Protein AF-A0A7V5C8D9-F1 (afdb_monomer)

Mean predicted aligned error: 3.59 Å

Radius of gyration: 14.54 Å; Cα contacts (8 Å, |Δi|>4): 79; chains: 1; bounding box: 29×40×36 Å

Solvent-accessible surface area (backbone atoms only — not comparable to full-atom values): 6433 Å² total; per-residue (Å²): 109,39,36,35,46,46,86,68,58,40,91,91,38,39,69,58,52,52,52,53,50,52,64,52,35,77,78,36,79,89,51,65,94,59,74,51,75,90,36,65,91,35,63,61,68,46,74,69,33,94,44,54,70,46,72,56,79,60,72,64,55,49,70,51,87,35,50,91,74,62,80,89,86,80,80,90,77,86,75,48,90,95,45,57,91,97,56,85,84,88,82,88,85,74,87,133

Structure (mmCIF, N/CA/C/O backbone):
data_AF-A0A7V5C8D9-F1
#
_entry.id   AF-A0A7V5C8D9-F1
#
loop_
_atom_site.group_PDB
_atom_site.id
_atom_site.type_symbol
_atom_site.label_atom_id
_atom_site.label_alt_id
_atom_site.label_comp_id
_atom_site.label_asym_id
_atom_site.label_entity_id
_atom_site.label_seq_id
_atom_site.pdbx_PDB_ins_code
_atom_site.Cartn_x
_atom_site.Cartn_y
_atom_site.Cartn_z
_atom_site.occupancy
_atom_site.B_iso_or_equiv
_atom_site.auth_seq_id
_atom_site.auth_comp_id
_atom_site.auth_asym_id
_atom_site.auth_atom_id
_atom_site.pdbx_PDB_model_num
ATOM 1 N N . MET A 1 1 ? 9.490 -4.078 -11.435 1.00 93.62 1 MET A N 1
ATOM 2 C CA . MET A 1 1 ? 8.860 -4.422 -10.132 1.00 93.62 1 MET A CA 1
ATOM 3 C C . MET A 1 1 ? 8.902 -3.248 -9.161 1.00 93.62 1 MET A C 1
ATOM 5 O O . MET A 1 1 ? 9.983 -2.810 -8.779 1.00 93.62 1 MET A O 1
ATOM 9 N N . ILE A 1 2 ? 7.731 -2.774 -8.737 1.00 97.50 2 ILE A N 1
ATOM 10 C CA . ILE A 1 2 ? 7.535 -1.619 -7.854 1.00 97.50 2 ILE A CA 1
ATOM 11 C C . ILE A 1 2 ? 6.745 -2.049 -6.615 1.00 97.50 2 ILE A C 1
ATOM 13 O O . ILE A 1 2 ? 5.689 -2.667 -6.730 1.00 97.50 2 ILE A O 1
ATOM 17 N N . ALA A 1 3 ? 7.235 -1.686 -5.431 1.00 97.50 3 ALA A N 1
ATOM 18 C CA . ALA A 1 3 ? 6.463 -1.737 -4.194 1.00 97.50 3 ALA A CA 1
ATOM 19 C C . ALA A 1 3 ? 6.433 -0.335 -3.583 1.00 97.50 3 ALA A C 1
ATOM 21 O O . ALA A 1 3 ? 7.500 0.240 -3.376 1.00 97.50 3 ALA A O 1
ATOM 22 N N . ALA A 1 4 ? 5.256 0.239 -3.343 1.00 97.44 4 ALA A N 1
ATOM 23 C CA . ALA A 1 4 ? 5.126 1.609 -2.838 1.00 97.44 4 ALA A CA 1
ATOM 24 C C . ALA A 1 4 ? 3.774 1.819 -2.146 1.00 97.44 4 ALA A C 1
ATOM 26 O O . ALA A 1 4 ? 2.749 1.374 -2.665 1.00 97.44 4 ALA A O 1
ATOM 27 N N . PHE A 1 5 ? 3.752 2.518 -1.004 1.00 96.25 5 PHE A N 1
ATOM 28 C CA . PHE A 1 5 ? 2.531 2.771 -0.212 1.00 96.25 5 PHE A CA 1
ATOM 29 C C . PHE A 1 5 ? 2.155 4.268 -0.082 1.00 96.25 5 PHE A C 1
ATOM 31 O O . PHE A 1 5 ? 1.696 4.672 0.987 1.00 96.25 5 PHE A O 1
ATOM 38 N N . PRO A 1 6 ? 2.298 5.094 -1.139 1.00 95.31 6 PRO A N 1
ATOM 39 C CA . PRO A 1 6 ? 2.297 6.561 -1.041 1.00 95.31 6 PRO A CA 1
ATOM 40 C C . PRO A 1 6 ? 1.024 7.159 -0.425 1.00 95.31 6 PRO A C 1
ATOM 42 O O . PRO A 1 6 ? 1.101 8.106 0.347 1.00 95.31 6 PRO A O 1
ATOM 45 N N . MET A 1 7 ? -0.155 6.569 -0.674 1.00 93.69 7 MET A N 1
ATOM 46 C CA . MET A 1 7 ? -1.442 7.084 -0.172 1.00 93.69 7 MET A CA 1
ATOM 47 C C . MET A 1 7 ? -1.480 7.294 1.354 1.00 93.69 7 MET A C 1
ATOM 49 O O . MET A 1 7 ? -2.172 8.193 1.838 1.00 93.69 7 MET A O 1
ATOM 53 N N . TYR A 1 8 ? -0.769 6.457 2.112 1.00 90.19 8 TYR A N 1
ATOM 54 C CA . TYR A 1 8 ? -0.735 6.519 3.573 1.00 90.19 8 TYR A CA 1
ATOM 55 C C . TYR A 1 8 ? 0.688 6.667 4.117 1.00 90.19 8 TYR A C 1
ATOM 57 O O . TYR A 1 8 ? 0.893 6.430 5.305 1.00 90.19 8 TYR A O 1
ATOM 65 N N . ASP A 1 9 ? 1.670 7.017 3.284 1.00 92.75 9 ASP A N 1
ATOM 66 C CA . ASP A 1 9 ? 3.082 7.093 3.674 1.00 92.75 9 ASP A CA 1
ATOM 67 C C . ASP A 1 9 ? 3.426 8.452 4.293 1.00 92.75 9 ASP A C 1
ATOM 69 O O . ASP A 1 9 ? 4.070 9.307 3.697 1.00 92.75 9 ASP A O 1
ATOM 73 N N . ARG A 1 10 ? 2.933 8.674 5.509 1.00 91.44 10 ARG A N 1
ATOM 74 C CA . ARG A 1 10 ? 3.185 9.893 6.282 1.00 91.44 10 ARG A CA 1
ATOM 75 C C . ARG A 1 10 ? 4.365 9.677 7.231 1.00 91.44 10 ARG A C 1
ATOM 77 O O . ARG A 1 10 ? 4.670 8.522 7.546 1.00 91.44 10 ARG A O 1
ATOM 84 N N . PRO A 1 11 ? 5.004 10.740 7.753 1.00 94.44 11 PRO A N 1
ATOM 85 C CA . PRO A 1 11 ? 6.083 10.597 8.731 1.00 94.44 11 PRO A CA 1
ATOM 86 C C . PRO A 1 11 ? 5.726 9.688 9.918 1.00 94.44 11 PRO A C 1
ATOM 88 O O . PRO A 1 11 ? 6.565 8.924 10.390 1.00 94.44 11 PRO A O 1
ATOM 91 N N . GLU A 1 12 ? 4.468 9.712 10.363 1.00 92.12 12 GLU A N 1
ATOM 92 C CA . GLU A 1 12 ? 3.975 8.922 11.494 1.00 92.12 12 GLU A CA 1
ATOM 93 C C . GLU A 1 12 ? 3.792 7.427 11.168 1.00 92.12 12 GLU A C 1
ATOM 95 O O . GLU A 1 12 ? 3.813 6.590 12.071 1.00 92.12 12 GLU A O 1
ATOM 100 N N . THR A 1 13 ? 3.610 7.068 9.892 1.00 91.62 13 THR A N 1
ATOM 101 C CA . THR A 1 13 ? 3.284 5.701 9.438 1.00 91.62 13 THR A CA 1
ATOM 102 C C . THR A 1 13 ? 4.404 5.039 8.630 1.00 91.62 13 THR A C 1
ATOM 104 O O . THR A 1 13 ? 4.445 3.807 8.560 1.00 91.62 13 THR A O 1
ATOM 107 N N . ALA A 1 14 ? 5.355 5.807 8.090 1.00 94.69 14 ALA A N 1
ATOM 108 C CA . ALA A 1 14 ? 6.431 5.320 7.220 1.00 94.69 14 ALA A CA 1
ATOM 109 C C . ALA A 1 14 ? 7.241 4.172 7.848 1.00 94.69 14 ALA A C 1
ATOM 111 O O . ALA A 1 14 ? 7.461 3.135 7.223 1.00 94.69 14 ALA A O 1
ATOM 112 N N . ALA A 1 15 ? 7.611 4.291 9.129 1.00 96.06 15 ALA A N 1
ATOM 113 C CA . ALA A 1 15 ? 8.361 3.241 9.821 1.00 96.06 15 ALA A CA 1
ATOM 114 C C . ALA A 1 15 ? 7.559 1.932 9.975 1.00 96.06 15 ALA A C 1
ATOM 116 O O . ALA A 1 15 ? 8.134 0.843 9.958 1.00 96.06 15 ALA A O 1
ATOM 117 N N . ALA A 1 16 ? 6.234 2.014 10.133 1.00 94.88 16 ALA A N 1
ATOM 118 C CA . ALA A 1 16 ? 5.373 0.834 10.191 1.00 94.88 16 ALA A CA 1
ATOM 119 C C . ALA A 1 16 ? 5.243 0.175 8.809 1.00 94.88 16 ALA A C 1
ATOM 121 O O . ALA A 1 16 ? 5.339 -1.049 8.703 1.00 94.88 16 ALA A O 1
ATOM 122 N N . HIS A 1 17 ? 5.106 0.977 7.753 1.00 95.50 17 HIS A N 1
ATOM 123 C CA . HIS A 1 17 ? 5.103 0.511 6.368 1.00 95.50 17 HIS A CA 1
ATOM 124 C C . HIS A 1 17 ? 6.409 -0.178 5.964 1.00 95.50 17 HIS A C 1
ATOM 126 O O . HIS A 1 17 ? 6.369 -1.247 5.352 1.00 95.50 17 HIS A O 1
ATOM 132 N N . ASP A 1 18 ? 7.557 0.374 6.353 1.00 96.94 18 ASP A N 1
ATOM 133 C CA . ASP A 1 18 ? 8.861 -0.228 6.072 1.00 96.94 18 ASP A CA 1
ATOM 134 C C . ASP A 1 18 ? 9.027 -1.583 6.772 1.00 96.94 18 ASP A C 1
ATOM 136 O O . ASP A 1 18 ? 9.511 -2.538 6.160 1.00 96.94 18 ASP A O 1
ATOM 140 N N . ARG A 1 19 ? 8.567 -1.706 8.027 1.00 96.31 19 ARG A N 1
ATOM 141 C CA . ARG A 1 19 ? 8.554 -2.992 8.749 1.00 96.31 19 ARG A CA 1
ATOM 142 C C . ARG A 1 19 ? 7.617 -4.008 8.102 1.00 96.31 19 ARG A C 1
ATOM 144 O O . ARG A 1 19 ? 8.003 -5.164 7.937 1.00 96.31 19 ARG A O 1
ATOM 151 N N . LEU A 1 20 ? 6.414 -3.584 7.712 1.00 94.56 20 LEU A N 1
ATOM 152 C CA . LEU A 1 20 ? 5.474 -4.435 6.983 1.00 94.56 20 LEU A CA 1
ATOM 153 C C . LEU A 1 20 ? 6.117 -4.959 5.693 1.00 94.56 20 LEU A C 1
ATOM 155 O O . LEU A 1 20 ? 6.087 -6.160 5.427 1.00 94.56 20 LEU A O 1
ATOM 159 N N . TRP A 1 21 ? 6.740 -4.073 4.914 1.00 96.19 21 TRP A N 1
ATOM 160 C CA . TRP A 1 21 ? 7.396 -4.451 3.670 1.00 96.19 21 TRP A CA 1
ATOM 161 C C . TRP A 1 21 ? 8.568 -5.406 3.897 1.00 96.19 21 TRP A C 1
ATOM 163 O O . TRP A 1 21 ? 8.685 -6.400 3.182 1.00 96.19 21 TRP A O 1
ATOM 173 N N . ALA A 1 22 ? 9.397 -5.165 4.916 1.00 96.81 22 ALA A N 1
ATOM 174 C CA . ALA A 1 22 ? 10.479 -6.076 5.280 1.00 96.81 22 ALA A CA 1
ATOM 175 C C . ALA A 1 22 ? 9.960 -7.505 5.540 1.00 96.81 22 ALA A C 1
ATOM 177 O O . ALA A 1 22 ? 10.490 -8.450 4.959 1.00 96.81 22 ALA A O 1
ATOM 178 N N . GLY A 1 23 ? 8.868 -7.656 6.299 1.00 95.75 23 GLY A N 1
ATOM 179 C CA . GLY A 1 23 ? 8.256 -8.965 6.567 1.00 95.75 23 GLY A CA 1
ATOM 180 C C . GLY A 1 23 ? 7.617 -9.632 5.340 1.00 95.75 23 GLY A C 1
ATOM 181 O O . GLY A 1 23 ? 7.632 -10.860 5.213 1.00 95.75 23 GLY A O 1
ATOM 182 N N . VAL A 1 24 ? 7.082 -8.848 4.396 1.00 94.69 24 VAL A N 1
ATOM 183 C CA . VAL A 1 24 ? 6.621 -9.373 3.095 1.00 94.69 24 VAL A CA 1
ATOM 184 C C . VAL A 1 24 ? 7.810 -9.885 2.278 1.00 94.69 24 VAL A C 1
ATOM 186 O O . VAL A 1 24 ? 7.757 -10.989 1.734 1.00 94.69 24 VAL A O 1
ATOM 189 N N . ARG A 1 25 ? 8.908 -9.124 2.232 1.00 96.06 25 ARG A N 1
ATOM 190 C CA . ARG A 1 25 ? 10.116 -9.475 1.472 1.00 96.06 25 ARG A CA 1
ATOM 191 C C . ARG A 1 25 ? 10.805 -10.743 1.950 1.00 96.06 25 ARG A C 1
ATOM 193 O O . ARG A 1 25 ? 11.369 -11.448 1.121 1.00 96.06 25 ARG A O 1
ATOM 200 N N . GLU A 1 26 ? 10.741 -11.064 3.240 1.00 96.19 26 GLU A N 1
ATOM 201 C CA . GLU A 1 26 ? 11.248 -12.343 3.765 1.00 96.19 26 GLU A CA 1
ATOM 202 C C . GLU A 1 26 ? 10.650 -13.551 3.026 1.00 96.19 26 GLU A C 1
ATOM 204 O O . GLU A 1 26 ? 11.296 -14.587 2.899 1.00 96.19 26 GLU A O 1
ATOM 209 N N . ARG A 1 27 ? 9.428 -13.404 2.498 1.00 95.38 27 ARG A N 1
ATOM 210 C CA . ARG A 1 27 ? 8.699 -14.437 1.749 1.00 95.38 27 ARG A CA 1
ATOM 211 C C . ARG A 1 27 ? 8.729 -14.221 0.232 1.00 95.38 27 ARG A C 1
ATOM 213 O O . ARG A 1 27 ? 8.279 -15.089 -0.507 1.00 95.38 27 ARG A O 1
ATOM 220 N N . LEU A 1 28 ? 9.269 -13.093 -0.235 1.00 94.62 28 LEU A N 1
ATOM 221 C CA . LEU A 1 28 ? 9.424 -12.735 -1.649 1.00 94.62 28 LEU A CA 1
ATOM 222 C C . LEU A 1 28 ? 10.844 -12.194 -1.911 1.00 94.62 28 LEU A C 1
ATOM 224 O O . LEU A 1 28 ? 11.026 -10.984 -2.071 1.00 94.62 28 LEU A O 1
ATOM 228 N N . PRO A 1 29 ? 11.871 -13.062 -1.985 1.00 88.62 29 PRO A N 1
ATOM 229 C CA . PRO A 1 29 ? 13.264 -12.624 -2.116 1.00 88.62 29 PRO A CA 1
ATOM 230 C C . PRO A 1 29 ? 13.561 -11.808 -3.384 1.00 88.62 29 PRO A C 1
ATOM 232 O O . PRO A 1 29 ? 14.461 -10.972 -3.376 1.00 88.62 29 PRO A O 1
ATOM 235 N N . MET A 1 30 ? 12.791 -12.015 -4.459 1.00 94.12 30 MET A N 1
ATOM 236 C CA . MET A 1 30 ? 12.904 -11.272 -5.722 1.00 94.12 30 MET A CA 1
ATOM 237 C C . MET A 1 30 ? 12.326 -9.849 -5.661 1.00 94.12 30 MET A C 1
ATOM 239 O O . MET A 1 30 ? 12.481 -9.080 -6.609 1.00 94.12 30 MET A O 1
ATOM 243 N N . ALA A 1 31 ? 11.626 -9.497 -4.580 1.00 96.62 31 ALA A N 1
ATOM 244 C CA . ALA A 1 31 ? 10.960 -8.212 -4.453 1.00 96.62 31 ALA A CA 1
ATOM 245 C C . ALA A 1 31 ? 11.946 -7.051 -4.186 1.00 96.62 31 ALA A C 1
ATOM 247 O O . ALA A 1 31 ? 12.994 -7.253 -3.555 1.00 96.62 31 ALA A O 1
ATOM 248 N N . PRO A 1 32 ? 11.598 -5.808 -4.586 1.00 96.94 32 PRO A N 1
ATOM 249 C CA . PRO A 1 32 ? 12.420 -4.620 -4.354 1.00 96.94 32 PRO A CA 1
ATOM 250 C C . PRO A 1 32 ? 12.864 -4.466 -2.899 1.00 96.94 32 PRO A C 1
ATOM 252 O O . PRO A 1 32 ? 12.087 -4.698 -1.979 1.00 96.94 32 PRO A O 1
ATOM 255 N N . ARG A 1 33 ? 14.108 -4.026 -2.664 1.00 96.19 33 ARG A N 1
ATOM 256 C CA . ARG A 1 33 ? 14.692 -3.985 -1.308 1.00 96.19 33 ARG A CA 1
ATOM 257 C C . ARG A 1 33 ? 13.947 -3.073 -0.331 1.00 96.19 33 ARG A C 1
ATOM 259 O O . ARG A 1 33 ? 13.913 -3.357 0.863 1.00 96.19 33 ARG A O 1
ATOM 266 N N . ARG A 1 34 ? 13.395 -1.972 -0.834 1.00 96.56 34 ARG A N 1
ATOM 267 C CA . ARG A 1 34 ? 12.689 -0.937 -0.072 1.00 96.56 34 ARG A CA 1
ATOM 268 C C . ARG A 1 34 ? 11.441 -0.517 -0.831 1.00 96.56 34 ARG A C 1
ATOM 270 O O . ARG A 1 34 ? 11.361 -0.749 -2.037 1.00 96.56 34 ARG A O 1
ATOM 277 N N . LEU A 1 35 ? 10.517 0.113 -0.119 1.00 97.50 35 LEU A N 1
ATOM 278 C CA . LEU A 1 35 ? 9.411 0.813 -0.749 1.00 97.50 35 LEU A CA 1
ATOM 279 C C . LEU A 1 35 ? 9.950 1.992 -1.572 1.00 97.50 35 LEU A C 1
ATOM 281 O O . LEU A 1 35 ? 10.888 2.678 -1.157 1.00 97.50 35 LEU A O 1
ATOM 285 N N . SER A 1 36 ? 9.383 2.198 -2.756 1.00 96.81 36 SER A N 1
ATOM 286 C CA . SER A 1 36 ? 9.626 3.384 -3.571 1.00 96.81 36 SER A CA 1
ATOM 287 C C . SER A 1 36 ? 8.845 4.571 -3.008 1.00 96.81 36 SER A C 1
ATOM 289 O O . SER A 1 36 ? 7.701 4.413 -2.587 1.00 96.81 36 SER A O 1
ATOM 291 N N . ARG A 1 37 ? 9.468 5.751 -3.049 1.00 94.81 37 ARG A N 1
ATOM 292 C CA . ARG A 1 37 ? 8.856 7.064 -2.762 1.00 94.81 37 ARG A CA 1
ATOM 293 C C . ARG A 1 37 ? 8.735 7.929 -4.021 1.00 94.81 37 ARG A C 1
ATOM 295 O O . ARG A 1 37 ? 8.454 9.112 -3.964 1.00 94.81 37 ARG A O 1
ATOM 302 N N . ALA A 1 38 ? 8.993 7.342 -5.192 1.00 92.75 38 ALA A N 1
ATOM 303 C CA . ALA A 1 38 ? 8.950 8.062 -6.467 1.00 92.75 38 ALA A CA 1
ATOM 304 C C . ALA A 1 38 ? 7.518 8.383 -6.944 1.00 92.75 38 ALA A C 1
ATOM 306 O O . ALA A 1 38 ? 7.359 9.020 -7.977 1.00 92.75 38 ALA A O 1
ATOM 307 N N . TYR A 1 39 ? 6.497 7.912 -6.222 1.00 92.69 39 TYR A N 1
ATOM 308 C CA . TYR A 1 39 ? 5.083 7.991 -6.598 1.00 92.69 39 TYR A CA 1
ATOM 309 C C . TYR A 1 39 ? 4.239 8.747 -5.564 1.00 92.69 39 TYR A C 1
ATOM 311 O O . TYR A 1 39 ? 3.017 8.608 -5.556 1.00 92.69 39 TYR A O 1
ATOM 319 N N . ASP A 1 40 ? 4.873 9.517 -4.677 1.00 87.44 40 ASP A N 1
ATOM 320 C CA . ASP A 1 40 ? 4.173 10.254 -3.617 1.00 87.44 40 ASP A CA 1
ATOM 321 C C . ASP A 1 40 ? 3.163 11.265 -4.200 1.00 87.44 40 ASP A C 1
ATOM 323 O O . ASP A 1 40 ? 2.089 11.452 -3.631 1.00 87.44 40 ASP A O 1
ATOM 327 N N . ASP A 1 41 ? 3.443 11.790 -5.400 1.00 91.12 41 ASP A N 1
ATOM 328 C CA . ASP A 1 41 ? 2.576 12.719 -6.138 1.00 91.12 41 ASP A CA 1
ATOM 329 C C . ASP A 1 41 ? 1.816 12.076 -7.324 1.00 91.12 41 ASP A C 1
ATOM 331 O O . ASP A 1 41 ? 1.056 12.759 -8.011 1.00 91.12 41 ASP A O 1
ATOM 335 N N . ASP A 1 42 ? 1.983 10.771 -7.585 1.00 95.44 42 ASP A N 1
ATOM 336 C CA . ASP A 1 42 ? 1.335 10.077 -8.714 1.00 95.44 42 ASP A CA 1
ATOM 337 C C . ASP A 1 42 ? 0.853 8.664 -8.350 1.00 95.44 42 ASP A C 1
ATOM 339 O O . ASP A 1 42 ? 1.459 7.633 -8.664 1.00 95.44 42 ASP A O 1
ATOM 343 N N . LEU A 1 43 ? -0.310 8.621 -7.698 1.00 96.25 43 LEU A N 1
ATOM 344 C CA . LEU A 1 43 ? -0.959 7.370 -7.308 1.00 96.25 43 LEU A CA 1
ATOM 345 C C . LEU A 1 43 ? -1.425 6.540 -8.513 1.00 96.25 43 LEU A C 1
ATOM 347 O O . LEU A 1 43 ? -1.403 5.310 -8.453 1.00 96.25 43 LEU A O 1
ATOM 351 N N . TRP A 1 44 ? -1.852 7.181 -9.604 1.00 96.44 44 TRP A N 1
ATOM 352 C CA . TRP A 1 44 ? -2.390 6.464 -10.762 1.00 96.44 44 TRP A CA 1
ATOM 353 C C . TRP A 1 44 ? -1.283 5.829 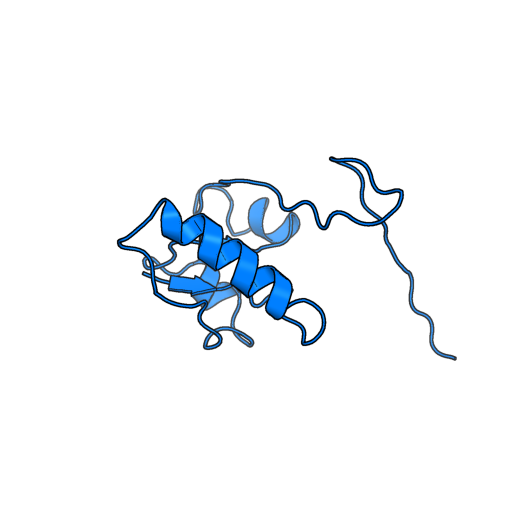-11.594 1.00 96.44 44 TRP A C 1
ATOM 355 O O . TRP A 1 44 ? -1.409 4.656 -11.947 1.00 96.44 44 TRP A O 1
ATOM 365 N N . GLY A 1 45 ? -0.183 6.547 -11.832 1.00 96.75 45 GLY A N 1
ATOM 366 C CA . GLY A 1 45 ? 0.999 5.987 -12.481 1.00 96.75 45 GLY A CA 1
ATOM 367 C C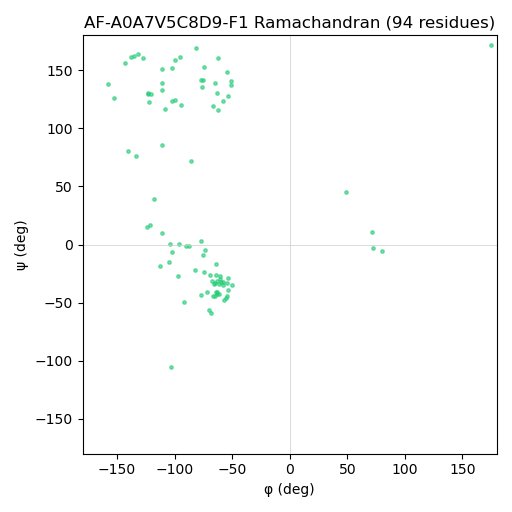 . GLY A 1 45 ? 1.583 4.807 -11.708 1.00 96.75 45 GLY A C 1
ATOM 368 O O . GLY A 1 45 ? 2.051 3.850 -12.323 1.00 96.75 45 GLY A O 1
ATOM 369 N N . LEU A 1 46 ? 1.479 4.809 -10.372 1.00 97.50 46 LEU A N 1
ATOM 370 C CA . LEU A 1 46 ? 1.806 3.641 -9.555 1.00 97.50 46 LEU A CA 1
ATOM 371 C C . LEU A 1 46 ? 0.818 2.489 -9.765 1.00 97.50 46 LEU A C 1
ATOM 373 O O . LEU A 1 46 ? 1.234 1.377 -10.092 1.00 97.50 46 LEU A O 1
ATOM 377 N N . TRP A 1 47 ? -0.474 2.715 -9.506 1.00 97.25 47 TRP A N 1
ATOM 378 C CA . TRP A 1 47 ? -1.456 1.629 -9.445 1.00 97.25 47 TRP A CA 1
ATOM 379 C C . TRP A 1 47 ? -1.739 0.980 -10.802 1.00 97.25 47 TRP A C 1
ATOM 381 O O . TRP A 1 47 ? -2.127 -0.185 -10.841 1.00 97.25 47 TRP A O 1
ATOM 391 N N . GLU A 1 48 ? -1.554 1.712 -11.900 1.00 96.38 48 GLU A N 1
ATOM 392 C CA . GLU A 1 48 ? -1.731 1.198 -13.263 1.00 96.38 48 GLU A CA 1
ATOM 393 C C . GLU A 1 48 ? -0.417 0.730 -13.901 1.00 96.38 48 GLU A C 1
ATOM 395 O O . GLU A 1 48 ? -0.419 0.269 -15.044 1.00 96.38 48 GLU A O 1
ATOM 400 N N . SER A 1 49 ? 0.706 0.816 -13.178 1.00 97.12 49 SER A N 1
ATOM 401 C CA . SER A 1 49 ? 1.992 0.367 -13.697 1.00 97.12 49 SER A CA 1
ATOM 402 C C . SER A 1 49 ? 1.976 -1.143 -13.962 1.00 97.12 49 SER A C 1
ATOM 404 O O . SER A 1 49 ? 1.666 -1.917 -13.051 1.00 97.12 49 SER A O 1
ATOM 406 N N . PRO A 1 50 ? 2.409 -1.606 -15.151 1.00 96.31 50 PRO A N 1
ATOM 407 C CA . PRO A 1 50 ? 2.599 -3.035 -15.404 1.00 96.31 50 PRO A CA 1
ATOM 408 C C . PRO A 1 50 ? 3.706 -3.639 -14.525 1.00 96.31 50 PRO A C 1
ATOM 410 O O . PRO A 1 50 ? 3.779 -4.854 -14.359 1.00 96.31 50 PRO A O 1
ATOM 413 N N . ASP A 1 51 ? 4.558 -2.794 -13.940 1.00 96.88 51 ASP A N 1
ATOM 414 C CA . ASP A 1 51 ? 5.615 -3.183 -13.017 1.00 96.88 51 ASP A CA 1
ATOM 415 C C . ASP A 1 51 ? 5.155 -3.253 -11.553 1.00 96.88 51 ASP A C 1
ATOM 417 O O . ASP A 1 51 ? 5.973 -3.586 -10.685 1.00 96.88 51 ASP A O 1
ATOM 421 N N . LEU A 1 52 ? 3.892 -2.936 -11.243 1.00 97.44 52 LEU A N 1
ATOM 422 C CA . LEU A 1 52 ? 3.375 -2.951 -9.876 1.00 97.44 52 LEU A CA 1
ATOM 423 C C . LEU A 1 52 ? 3.434 -4.365 -9.285 1.00 97.44 52 LEU A C 1
ATOM 425 O O . LEU A 1 52 ? 2.736 -5.276 -9.719 1.00 97.44 52 LEU A O 1
ATOM 429 N N . LEU A 1 53 ? 4.238 -4.528 -8.234 1.00 97.12 53 LEU A N 1
ATOM 430 C CA . LEU A 1 53 ? 4.275 -5.744 -7.426 1.00 97.12 53 LEU A CA 1
ATOM 431 C C . LEU A 1 53 ? 3.304 -5.646 -6.247 1.00 97.12 53 LEU A C 1
ATOM 433 O O . LEU A 1 53 ? 2.530 -6.568 -6.002 1.00 97.12 53 LEU A O 1
ATOM 437 N N . LEU A 1 54 ? 3.365 -4.543 -5.494 1.00 96.62 54 LEU A N 1
ATOM 438 C CA . LEU A 1 54 ? 2.486 -4.317 -4.350 1.00 96.62 54 LEU A CA 1
ATOM 439 C C . LEU A 1 54 ? 2.277 -2.822 -4.101 1.00 96.62 54 LEU A C 1
ATOM 441 O O . LEU A 1 54 ? 3.231 -2.069 -3.915 1.00 96.62 54 LEU A O 1
ATOM 445 N N . GLY A 1 55 ? 1.017 -2.411 -4.038 1.00 96.00 55 GLY A N 1
ATOM 446 C CA . GLY A 1 55 ? 0.624 -1.058 -3.669 1.00 96.00 55 GLY A CA 1
ATOM 447 C C . GLY A 1 55 ? -0.482 -1.067 -2.625 1.00 96.00 55 GLY A C 1
ATOM 448 O O . GLY A 1 55 ? -1.154 -2.080 -2.425 1.00 96.00 55 GLY A O 1
ATOM 449 N N . VAL A 1 56 ? -0.681 0.077 -1.977 1.00 95.12 56 VAL A N 1
ATOM 450 C CA . VAL A 1 56 ? -1.829 0.310 -1.096 1.00 95.12 56 VAL A CA 1
ATOM 451 C C . VAL A 1 56 ? -2.739 1.340 -1.751 1.00 95.12 56 VAL A C 1
ATOM 453 O O . VAL A 1 56 ? -2.277 2.364 -2.252 1.00 95.12 56 VAL A O 1
ATOM 456 N N . SER A 1 57 ? -4.033 1.042 -1.761 1.00 95.06 57 SER A N 1
ATOM 457 C CA . SER A 1 57 ? -5.095 1.936 -2.211 1.00 95.06 57 SER A CA 1
ATOM 458 C C . SER A 1 57 ? -6.246 1.897 -1.209 1.00 95.06 57 SER A C 1
ATOM 460 O O . SER A 1 57 ? -6.348 0.975 -0.394 1.00 95.06 57 SER A O 1
ATOM 462 N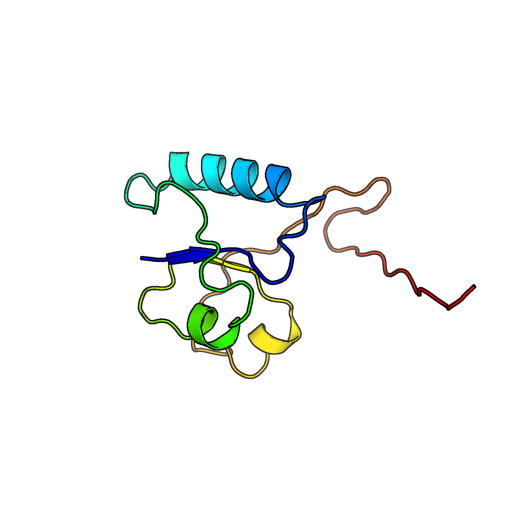 N . CYS A 1 58 ? -7.119 2.900 -1.256 1.00 92.62 58 CYS A N 1
ATOM 463 C CA . CYS A 1 58 ? -8.380 2.859 -0.532 1.00 92.62 58 CYS A CA 1
ATOM 464 C C . CYS A 1 58 ? -9.428 2.050 -1.316 1.00 92.62 58 CYS A C 1
ATOM 466 O O . CYS A 1 58 ? -9.242 1.693 -2.480 1.00 92.62 58 CYS A O 1
ATOM 468 N N . GLY A 1 59 ? -10.559 1.748 -0.675 1.00 92.56 59 GLY A N 1
ATOM 469 C CA . GLY A 1 59 ? -11.587 0.896 -1.280 1.00 92.56 59 GLY A CA 1
ATOM 470 C C . GLY A 1 59 ? -12.248 1.484 -2.533 1.00 92.56 59 GLY A C 1
ATOM 471 O O . GLY A 1 59 ? -12.721 0.721 -3.370 1.00 92.56 59 GLY A O 1
ATOM 472 N N . LEU A 1 60 ? -12.281 2.813 -2.685 1.00 94.94 60 LEU A N 1
ATOM 473 C CA . LEU A 1 60 ? -12.940 3.465 -3.822 1.00 94.94 60 LEU A CA 1
ATOM 474 C C . LEU A 1 60 ? -12.181 3.242 -5.153 1.00 94.94 60 LEU A C 1
ATOM 476 O O . LEU A 1 60 ? -12.786 2.655 -6.046 1.00 94.94 60 LEU A O 1
ATOM 480 N N . PRO A 1 61 ? -10.878 3.581 -5.296 1.00 95.94 61 PRO A N 1
ATOM 481 C CA . PRO A 1 61 ? -10.089 3.255 -6.486 1.00 95.94 61 PRO A CA 1
ATOM 482 C C . PRO A 1 61 ? -10.114 1.771 -6.844 1.00 95.94 61 PRO A C 1
ATOM 484 O O . PRO A 1 61 ? -10.205 1.433 -8.021 1.00 95.94 61 PRO A O 1
ATOM 487 N N . LEU A 1 62 ? -10.071 0.888 -5.835 1.00 95.94 62 LEU A N 1
ATOM 488 C CA . LEU A 1 62 ? -10.108 -0.561 -6.038 1.00 95.94 62 LEU A CA 1
ATOM 489 C C . LEU A 1 62 ? -11.420 -1.037 -6.679 1.00 95.94 62 LEU A C 1
ATOM 491 O O . LEU A 1 62 ? -11.400 -1.934 -7.519 1.00 95.94 62 LEU A O 1
ATOM 495 N N . ARG A 1 63 ? -12.555 -0.466 -6.258 1.00 95.69 63 ARG A N 1
ATOM 496 C CA . ARG A 1 63 ? -13.892 -0.838 -6.751 1.00 95.69 63 ARG A CA 1
ATOM 497 C C . ARG A 1 63 ? -14.266 -0.167 -8.068 1.00 95.69 63 ARG A C 1
ATOM 499 O O . ARG A 1 63 ? -15.156 -0.669 -8.743 1.00 95.69 63 ARG A O 1
ATOM 506 N N . ASP A 1 64 ? -13.629 0.952 -8.382 1.00 96.19 64 ASP A N 1
ATOM 507 C CA . ASP A 1 64 ? -13.888 1.746 -9.577 1.00 96.19 64 ASP A CA 1
ATOM 508 C C . ASP A 1 64 ? -12.791 1.501 -10.628 1.00 96.19 64 ASP A C 1
ATOM 510 O O . ASP A 1 64 ? -12.726 0.424 -11.222 1.00 96.19 64 ASP A O 1
ATOM 514 N N . ARG A 1 65 ? -11.874 2.453 -10.828 1.00 96.75 65 ARG A N 1
ATOM 515 C CA . ARG A 1 65 ? -10.870 2.419 -11.903 1.00 96.75 65 ARG A CA 1
ATOM 516 C C . ARG A 1 65 ? -9.948 1.192 -11.911 1.00 96.75 65 ARG A C 1
ATOM 518 O O . ARG A 1 65 ? -9.537 0.764 -12.988 1.00 96.75 65 ARG A O 1
ATOM 525 N N . LEU A 1 66 ? -9.609 0.623 -10.753 1.00 97.19 66 LEU A N 1
ATOM 526 C CA . LEU A 1 66 ? -8.710 -0.538 -10.666 1.00 97.19 66 LEU A CA 1
ATOM 527 C C . LEU A 1 66 ? -9.447 -1.886 -10.736 1.00 97.19 66 LEU A C 1
ATOM 529 O O . LEU A 1 66 ? -8.797 -2.938 -10.722 1.00 97.19 66 LEU A O 1
ATOM 533 N N . ALA A 1 67 ? -10.780 -1.882 -10.834 1.00 95.94 67 ALA A N 1
ATOM 534 C CA . ALA A 1 67 ? -11.571 -3.102 -10.911 1.00 95.94 67 ALA A CA 1
ATOM 535 C C . ALA A 1 67 ? -11.143 -3.954 -12.118 1.00 95.94 67 ALA A C 1
ATOM 537 O O . ALA A 1 67 ? -11.113 -3.495 -13.259 1.00 95.94 67 ALA A O 1
ATOM 538 N N . GLY A 1 68 ? -10.758 -5.204 -11.852 1.00 94.56 68 GLY A N 1
ATOM 539 C CA . GLY A 1 68 ? -10.274 -6.137 -12.875 1.00 94.56 68 GLY A CA 1
ATOM 540 C C . GLY A 1 68 ? -8.871 -5.845 -13.429 1.00 94.56 68 GLY A C 1
ATOM 541 O O . GLY A 1 68 ? -8.377 -6.640 -14.222 1.00 94.56 68 GLY A O 1
ATOM 542 N N . ARG A 1 69 ? -8.210 -4.754 -13.013 1.00 96.25 69 ARG A N 1
ATOM 543 C CA . ARG A 1 69 ? -6.840 -4.398 -13.443 1.00 96.25 69 ARG A CA 1
ATOM 544 C C . ARG A 1 69 ? -5.772 -4.838 -12.452 1.00 96.25 69 ARG A C 1
ATOM 546 O O . ARG A 1 69 ? -4.636 -5.087 -12.836 1.00 96.25 69 ARG A O 1
ATOM 553 N N . VAL A 1 70 ? -6.143 -4.946 -11.180 1.00 96.75 70 VAL A N 1
ATOM 554 C CA . VAL A 1 70 ? -5.259 -5.385 -10.097 1.00 96.75 70 VAL A CA 1
ATOM 555 C C . VAL A 1 70 ? -5.897 -6.527 -9.320 1.00 96.75 70 VAL A C 1
ATOM 557 O O . VAL A 1 70 ? -7.114 -6.726 -9.338 1.00 96.75 70 VAL A O 1
ATOM 560 N N . ARG A 1 71 ? -5.071 -7.271 -8.585 1.00 96.12 71 ARG A N 1
ATOM 561 C CA . ARG A 1 71 ? -5.538 -8.308 -7.666 1.00 96.12 71 ARG A CA 1
ATOM 562 C C . ARG A 1 71 ? -5.486 -7.792 -6.234 1.00 96.12 71 ARG A C 1
ATOM 564 O O . ARG A 1 71 ? -4.420 -7.433 -5.743 1.00 96.12 71 ARG A O 1
ATOM 571 N N . LEU A 1 72 ? -6.621 -7.828 -5.538 1.00 95.62 72 LEU A N 1
ATOM 572 C CA . LEU A 1 72 ? -6.640 -7.627 -4.092 1.00 95.62 72 LEU A CA 1
ATOM 573 C C . LEU A 1 72 ? -5.923 -8.801 -3.410 1.00 95.62 72 LEU A C 1
ATOM 575 O O . LEU A 1 72 ? -6.347 -9.950 -3.540 1.00 95.62 72 LEU A O 1
ATOM 579 N N . VAL A 1 73 ? -4.844 -8.510 -2.685 1.00 95.00 73 VAL A N 1
ATOM 580 C CA . VAL A 1 73 ? -4.054 -9.519 -1.952 1.00 95.00 73 VAL A CA 1
ATOM 581 C C . VAL A 1 73 ? -4.287 -9.491 -0.442 1.00 95.00 73 VAL A C 1
ATOM 583 O O . VAL A 1 73 ? -3.937 -10.441 0.251 1.00 95.00 73 VAL A O 1
ATOM 586 N N . GLY A 1 74 ? -4.896 -8.426 0.081 1.00 92.31 74 GLY A N 1
ATOM 587 C CA . GLY A 1 74 ? -5.194 -8.299 1.501 1.00 92.31 74 GLY A CA 1
ATOM 588 C C . GLY A 1 74 ? -5.784 -6.943 1.864 1.00 92.31 74 GLY A C 1
ATOM 589 O O . GLY A 1 74 ? -5.822 -6.024 1.050 1.00 92.31 74 GLY A O 1
ATOM 590 N N . SER A 1 75 ? -6.234 -6.831 3.110 1.00 89.69 75 SER A N 1
ATOM 591 C CA . SER A 1 75 ? -6.675 -5.582 3.729 1.00 89.69 75 SER A CA 1
ATOM 592 C C . SER A 1 75 ? -5.806 -5.321 4.956 1.00 89.69 75 SER A C 1
ATOM 594 O O . SER A 1 75 ? -5.602 -6.225 5.771 1.00 89.69 75 SER A O 1
ATOM 596 N N . LEU A 1 76 ? -5.249 -4.113 5.055 1.00 87.50 76 LEU A N 1
ATOM 597 C CA . LEU A 1 76 ? -4.372 -3.734 6.158 1.00 87.50 76 LEU A CA 1
ATOM 598 C C . LEU A 1 76 ? -5.190 -3.450 7.418 1.00 87.50 76 LEU A C 1
ATOM 600 O O . LEU A 1 76 ? -6.199 -2.749 7.378 1.00 87.50 76 LEU A O 1
ATOM 604 N N . VAL A 1 77 ? -4.717 -3.976 8.545 1.00 87.19 77 VAL A N 1
ATOM 605 C CA . VAL A 1 77 ? -5.240 -3.663 9.876 1.00 87.19 77 VAL A CA 1
ATOM 606 C C . VAL A 1 77 ? -4.192 -2.810 10.574 1.00 87.19 77 VAL A C 1
ATOM 608 O O . VAL A 1 77 ? -3.084 -3.277 10.811 1.00 87.19 77 VAL A O 1
ATOM 611 N N . ASN A 1 78 ? -4.547 -1.568 10.904 1.00 83.38 78 ASN A N 1
ATOM 612 C CA . ASN A 1 78 ? -3.640 -0.615 11.558 1.00 83.38 78 ASN A CA 1
ATOM 613 C C . ASN A 1 78 ? -3.448 -0.874 13.065 1.00 83.38 78 ASN A C 1
ATOM 615 O O . ASN A 1 78 ? -2.784 -0.086 13.726 1.00 83.38 78 ASN A O 1
ATOM 619 N N . ASP A 1 79 ? -4.054 -1.941 13.596 1.00 86.88 79 ASP A N 1
ATOM 620 C CA . ASP A 1 79 ? -3.952 -2.396 14.991 1.00 86.88 79 ASP A CA 1
ATOM 621 C C . ASP A 1 79 ? -4.171 -1.278 16.028 1.00 86.88 79 ASP A C 1
ATOM 623 O O . ASP A 1 79 ? -3.420 -1.098 16.984 1.00 86.88 79 ASP A O 1
ATOM 627 N N . LEU A 1 80 ? -5.205 -0.461 15.798 1.00 88.25 80 LEU A N 1
ATOM 628 C CA . LEU A 1 80 ? -5.525 0.656 16.679 1.00 88.25 80 LEU A CA 1
ATOM 629 C C . LEU A 1 80 ? -6.190 0.152 17.973 1.00 88.25 80 LEU A C 1
ATOM 631 O O . LEU A 1 80 ? -7.061 -0.723 17.905 1.00 88.25 80 LEU A O 1
ATOM 635 N N . PRO A 1 81 ? -5.881 0.748 19.142 1.00 91.31 81 PRO A N 1
ATOM 636 C CA . PRO A 1 81 ? -6.539 0.404 20.398 1.00 91.31 81 PRO A CA 1
ATOM 637 C C . PRO A 1 81 ? -8.065 0.494 20.291 1.00 91.31 81 PRO A C 1
ATOM 639 O O . PRO A 1 81 ? -8.613 1.507 19.855 1.00 91.31 81 PRO A O 1
ATOM 642 N N . GLY A 1 82 ? -8.753 -0.581 20.681 1.00 91.75 82 GLY A N 1
ATOM 643 C CA . GLY A 1 82 ? -10.215 -0.660 20.621 1.00 91.75 82 GLY A CA 1
ATOM 644 C C . GLY A 1 82 ? -10.804 -0.785 19.209 1.00 91.75 82 GLY A C 1
ATOM 645 O O . GLY A 1 82 ? -12.017 -0.666 19.066 1.00 91.75 82 GLY A O 1
ATOM 646 N N . CYS A 1 83 ? -9.991 -1.032 18.176 1.00 93.00 83 CYS A N 1
ATOM 647 C CA . CYS A 1 83 ? -10.445 -1.211 16.795 1.00 93.00 83 CYS A CA 1
ATOM 648 C C . CYS A 1 83 ? -10.252 -2.670 16.340 1.00 93.00 83 CYS A C 1
ATOM 650 O O . CYS A 1 83 ? -9.220 -2.997 15.748 1.00 93.00 83 CYS A O 1
ATOM 652 N N . PRO A 1 84 ? -11.212 -3.577 16.607 1.00 89.69 84 PRO A N 1
ATOM 653 C CA . PRO A 1 84 ? -11.092 -4.967 16.179 1.00 89.69 84 PRO A CA 1
ATOM 654 C C . PRO A 1 84 ? -11.037 -5.093 14.649 1.00 89.69 84 PRO A C 1
ATOM 656 O O . PRO A 1 84 ? -11.460 -4.208 13.904 1.00 89.69 84 PRO A O 1
ATOM 659 N N . ARG A 1 85 ? -10.533 -6.232 14.156 1.00 87.81 85 ARG A N 1
ATOM 660 C CA . ARG A 1 85 ? -10.441 -6.517 12.713 1.00 87.81 85 ARG A CA 1
ATOM 661 C C . ARG A 1 85 ? -11.792 -6.290 12.022 1.00 87.81 85 ARG A C 1
ATOM 663 O O . ARG A 1 85 ? -12.837 -6.669 12.546 1.00 87.81 85 ARG A O 1
ATOM 670 N N . GLY A 1 86 ? -11.763 -5.669 10.845 1.00 86.00 86 GLY A N 1
ATOM 671 C CA . GLY A 1 86 ? -12.968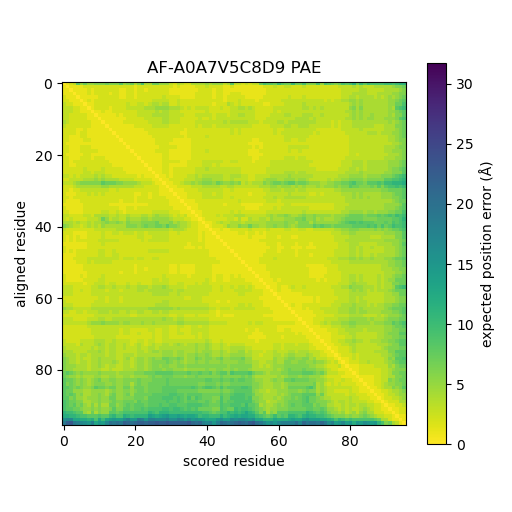 -5.318 10.083 1.00 86.00 86 GLY A CA 1
ATOM 672 C C . GLY A 1 86 ? -13.685 -4.049 10.557 1.00 86.00 86 GLY A C 1
ATOM 673 O O . GLY A 1 86 ? -14.617 -3.613 9.889 1.00 86.00 86 GLY A O 1
ATOM 674 N N . HIS A 1 87 ? -13.244 -3.433 11.657 1.00 88.81 87 HIS A N 1
ATOM 675 C CA . HIS A 1 87 ? -13.736 -2.134 12.105 1.00 88.81 87 HIS A CA 1
ATOM 676 C C . HIS A 1 87 ? -12.758 -1.034 11.699 1.00 88.81 87 HIS A C 1
ATOM 678 O O . HIS A 1 87 ? -11.578 -1.285 11.443 1.00 88.81 87 HIS A O 1
ATOM 684 N N . TYR A 1 88 ? -13.259 0.195 11.642 1.00 87.06 88 TYR A N 1
ATOM 685 C CA . TYR A 1 88 ? -12.448 1.374 11.392 1.00 87.06 88 TYR A CA 1
ATOM 686 C C . TYR A 1 88 ? -12.959 2.546 12.226 1.00 87.06 88 TYR A C 1
ATOM 688 O O . TYR A 1 88 ? -14.131 2.602 12.602 1.00 87.06 88 TYR A O 1
ATOM 696 N N . PHE A 1 89 ? -12.074 3.503 12.484 1.00 87.31 89 PHE A N 1
ATOM 697 C CA . PHE A 1 89 ? -12.441 4.784 13.062 1.00 87.31 89 PHE A CA 1
ATOM 698 C C . PHE A 1 89 ? -12.274 5.889 12.030 1.00 87.31 89 PHE A C 1
ATOM 700 O O . PHE A 1 89 ? -11.272 5.945 11.319 1.00 87.31 89 PHE A O 1
ATOM 707 N N . SER A 1 90 ? -13.227 6.813 12.011 1.00 86.25 90 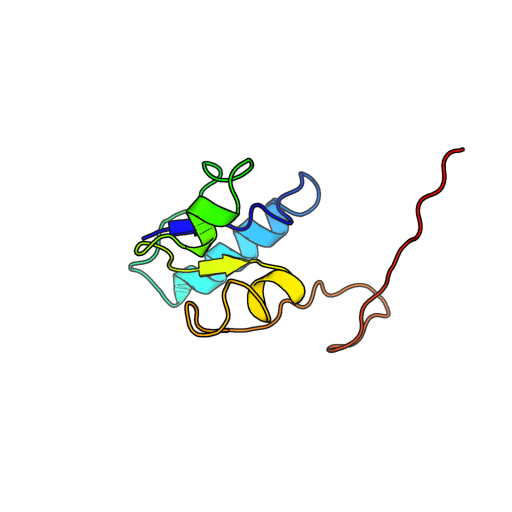SER A N 1
ATOM 708 C CA . SER A 1 90 ? -13.050 8.117 11.383 1.00 86.25 90 SER A CA 1
ATOM 709 C C . SER A 1 90 ? -12.796 9.173 12.452 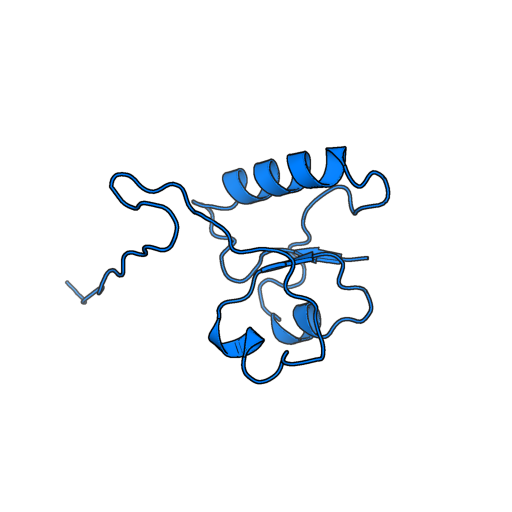1.00 86.25 90 SER A C 1
ATOM 711 O O . S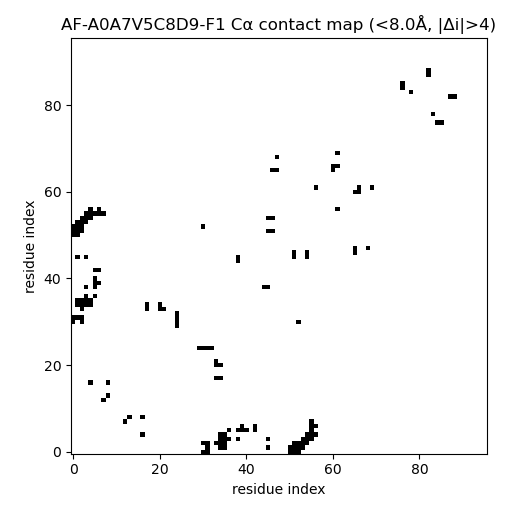ER A 1 90 ? -13.226 9.058 13.605 1.00 86.25 90 SER A O 1
ATOM 713 N N . ARG A 1 91 ? -12.069 10.215 12.062 1.00 86.00 91 ARG A N 1
ATOM 714 C CA . ARG A 1 91 ? -11.950 11.458 12.817 1.00 86.00 91 ARG A CA 1
ATOM 715 C C . ARG A 1 91 ? -12.395 12.578 11.892 1.00 86.00 91 ARG A C 1
ATOM 717 O O . ARG A 1 91 ? -11.953 12.635 10.749 1.00 86.00 91 ARG A O 1
ATOM 724 N N . ILE A 1 92 ? -13.293 13.421 12.382 1.00 91.31 92 ILE A N 1
ATOM 725 C CA . ILE A 1 92 ? -13.681 14.655 11.706 1.00 91.31 92 ILE A CA 1
ATOM 726 C C . ILE A 1 92 ? -12.798 15.741 12.306 1.00 91.31 92 ILE A C 1
ATOM 728 O O . ILE A 1 92 ? -12.799 15.931 13.521 1.00 91.31 92 ILE A O 1
ATOM 732 N N . VAL A 1 93 ? -12.005 16.394 11.463 1.00 91.00 93 VAL A N 1
ATOM 733 C CA . VAL A 1 93 ? -11.147 17.508 11.867 1.00 91.00 93 VAL A CA 1
ATOM 734 C C . VAL A 1 93 ? -11.864 18.790 11.468 1.00 91.00 93 VAL A C 1
ATOM 736 O O . VAL A 1 93 ? -12.226 18.947 10.303 1.00 91.00 93 VAL A O 1
ATOM 739 N N . ILE A 1 94 ? -12.089 19.676 12.432 1.00 92.81 94 ILE A N 1
ATOM 740 C CA . ILE A 1 94 ? -12.640 21.014 12.204 1.00 92.81 94 ILE A CA 1
ATOM 741 C C . ILE A 1 94 ? -11.551 22.057 12.484 1.00 92.81 94 ILE A C 1
ATOM 743 O O . ILE A 1 94 ? -10.659 21.778 13.291 1.00 92.81 94 ILE A O 1
ATOM 747 N N . PRO A 1 95 ? -11.584 23.227 11.823 1.00 86.31 95 PRO A N 1
ATOM 748 C CA . PRO A 1 95 ? -1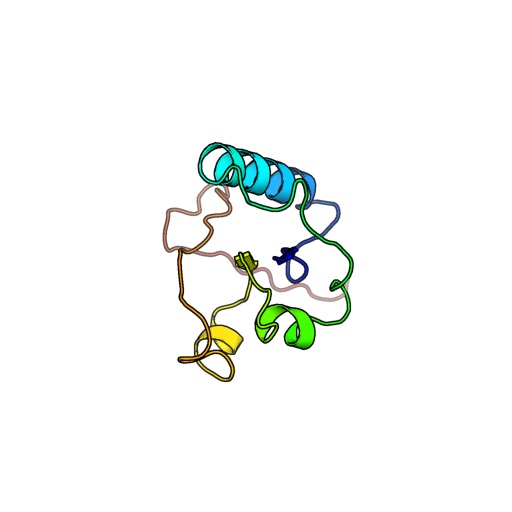0.742 24.353 12.210 1.00 86.31 95 PRO A CA 1
ATOM 749 C C . PRO A 1 95 ? -10.942 24.698 13.690 1.00 86.31 95 PRO A C 1
ATOM 751 O O . PRO A 1 95 ? -12.034 24.491 14.224 1.00 86.31 95 PRO A O 1
ATOM 754 N N . ALA A 1 96 ? -9.880 25.193 14.326 1.00 78.94 96 ALA A N 1
ATOM 755 C CA . ALA A 1 96 ? -9.954 25.748 15.675 1.00 78.94 96 ALA A CA 1
ATOM 756 C C . ALA A 1 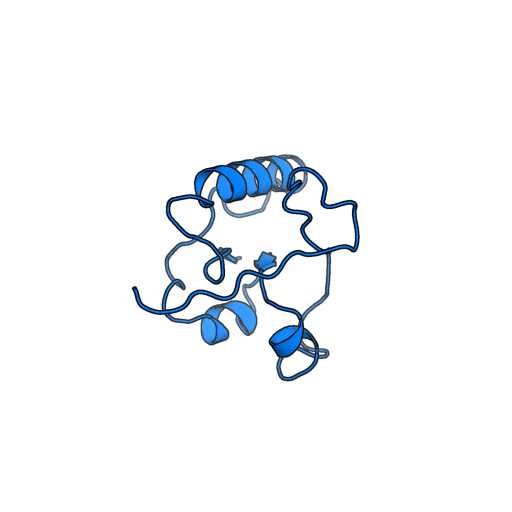96 ? -10.779 27.042 15.699 1.00 78.94 96 ALA A C 1
ATOM 758 O O . ALA A 1 96 ? -10.717 27.792 14.695 1.00 78.94 96 ALA A O 1
#

Sequence (96 aa):
MIAAFPMYDRPETAAAHDRLWAGVRERLPMAPRRLSRAYDDDLWGLWESPDLLLGVSCGLPLRDRLAGRVRLVGSLVNDLPGCPRGHYFSRIVIPA

Foldseek 3Di:
DAAAELVPCDPVCVVVVQVVVVVVCVVVVVDDPGHDPPCNPPPPCQLQPPPNPYYDDDPPCCVPVCPVVDDDPDDDDPPDVPADPPGDDDDDDDDD

pLDDT: mean 93.57, std 3.81, range [78.94, 97.5]

Secondary structure (DSSP, 8-state):
-EEE-GGG--TTTHHHHHHHHHHHHTT-TTS-SS---TTTT-HHHHHT-TTEEEE---HHHHHTTTTTTS----------TT--TT----------